Protein AF-A0AAT9HMK5-F1 (afdb_monomer_lite)

pLDDT: mean 86.01, std 12.28, range [41.69, 96.56]

Structure (mmCIF, N/CA/C/O backbone):
data_AF-A0AAT9HMK5-F1
#
_entry.id   AF-A0AAT9HMK5-F1
#
loop_
_atom_site.group_PDB
_atom_site.id
_atom_site.type_symbol
_atom_site.label_atom_id
_atom_site.lab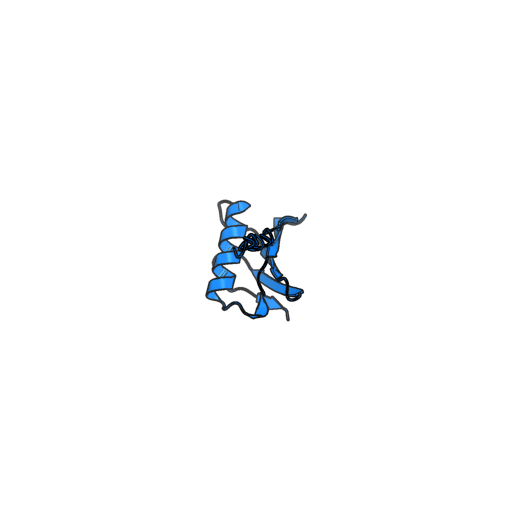el_alt_id
_atom_site.label_comp_id
_atom_site.label_asym_id
_atom_site.label_entity_id
_atom_site.label_seq_id
_atom_site.pdbx_PDB_ins_code
_atom_site.Cartn_x
_atom_site.Cartn_y
_atom_site.Cartn_z
_atom_site.occupancy
_atom_site.B_iso_or_equiv
_atom_site.auth_seq_id
_atom_site.auth_comp_id
_atom_site.auth_asym_id
_atom_site.auth_atom_id
_atom_site.pdbx_PDB_model_num
ATOM 1 N N . MET A 1 1 ? -6.400 28.933 46.200 1.00 41.69 1 MET A N 1
ATOM 2 C CA . MET A 1 1 ? -5.218 28.415 45.471 1.00 41.69 1 MET A CA 1
ATOM 3 C C . MET A 1 1 ? -5.560 27.041 44.893 1.00 41.69 1 MET A C 1
ATOM 5 O O . MET A 1 1 ? -5.655 26.094 45.659 1.00 41.69 1 MET A O 1
ATOM 9 N N . ARG A 1 2 ? -5.827 26.919 43.583 1.00 56.50 2 ARG A N 1
ATOM 10 C CA . ARG A 1 2 ? -6.056 25.620 42.916 1.00 56.50 2 ARG A CA 1
ATOM 11 C C . ARG A 1 2 ? -4.830 25.309 42.058 1.00 56.50 2 ARG A C 1
ATOM 13 O O . ARG A 1 2 ? -4.598 25.994 41.070 1.00 56.50 2 ARG A O 1
ATOM 20 N N . ARG A 1 3 ? -4.019 24.329 42.468 1.00 62.25 3 ARG A N 1
ATOM 21 C CA . ARG A 1 3 ? -2.907 23.816 41.656 1.00 62.25 3 ARG A CA 1
ATOM 22 C C . ARG A 1 3 ? -3.509 23.006 40.509 1.00 62.25 3 ARG A C 1
ATOM 24 O O . ARG A 1 3 ? -4.004 21.907 40.734 1.00 62.25 3 ARG A O 1
ATOM 31 N N . GLY A 1 4 ? -3.538 23.595 39.317 1.00 61.91 4 GLY A N 1
ATOM 32 C CA . GLY A 1 4 ? -3.855 22.874 38.090 1.00 61.91 4 GLY A CA 1
ATOM 33 C C . GLY A 1 4 ? -2.714 21.912 37.786 1.00 61.91 4 GLY A C 1
ATOM 34 O O . GLY A 1 4 ? -1.577 22.339 37.605 1.00 61.91 4 GLY A O 1
ATOM 35 N N . TRP A 1 5 ? -3.009 20.619 37.789 1.00 65.62 5 TRP A N 1
ATOM 36 C CA . TRP A 1 5 ? -2.066 19.587 37.387 1.00 65.62 5 TRP A CA 1
ATOM 37 C C . TRP A 1 5 ? -2.028 19.560 35.861 1.00 65.62 5 TRP A C 1
ATOM 39 O O . TRP A 1 5 ? -3.036 19.269 35.220 1.00 65.62 5 TRP A O 1
ATOM 49 N N . TYR A 1 6 ? -0.879 19.896 35.279 1.00 74.12 6 TYR A N 1
ATOM 50 C CA . TYR A 1 6 ? -0.621 19.646 33.867 1.00 74.12 6 TYR A CA 1
ATOM 51 C C . TYR A 1 6 ? -0.429 18.139 33.689 1.00 74.12 6 TYR A C 1
ATOM 53 O O . TYR A 1 6 ? 0.567 17.579 34.147 1.00 74.12 6 TYR A O 1
ATOM 61 N N . VAL A 1 7 ? -1.403 17.481 33.062 1.00 73.00 7 VAL A N 1
ATOM 62 C CA . VAL A 1 7 ? -1.247 16.105 32.588 1.00 73.00 7 VAL A CA 1
ATOM 63 C C . VAL A 1 7 ? -0.655 16.205 31.183 1.00 73.00 7 VAL A C 1
ATOM 65 O O . VAL A 1 7 ? -1.348 16.693 30.287 1.00 73.00 7 VAL A O 1
ATOM 68 N N . PRO A 1 8 ? 0.611 15.808 30.960 1.00 69.81 8 PRO A N 1
ATOM 69 C CA . PRO A 1 8 ? 1.145 15.759 29.609 1.00 69.81 8 PRO A CA 1
ATOM 70 C C . PRO A 1 8 ? 0.272 14.821 28.774 1.00 69.81 8 PRO A C 1
ATOM 72 O O . PRO A 1 8 ? -0.002 13.693 29.187 1.00 69.81 8 PRO A O 1
ATOM 75 N N . ALA A 1 9 ? -0.182 15.295 27.611 1.00 71.38 9 ALA A N 1
ATOM 76 C CA . ALA A 1 9 ? -0.883 14.447 26.658 1.00 71.38 9 ALA A CA 1
ATOM 77 C C . ALA A 1 9 ? -0.016 13.214 26.372 1.00 71.38 9 ALA A C 1
ATOM 79 O O . ALA A 1 9 ? 1.187 13.343 26.121 1.00 71.38 9 ALA A O 1
ATOM 80 N N . ALA A 1 10 ? -0.613 12.021 26.443 1.00 68.44 10 ALA A N 1
ATOM 81 C CA . ALA A 1 10 ? 0.073 10.800 26.051 1.00 68.44 10 ALA A CA 1
ATOM 82 C C . ALA A 1 10 ? 0.630 11.005 24.635 1.00 68.44 10 ALA A C 1
ATOM 84 O O . ALA A 1 10 ? -0.109 11.372 23.720 1.00 68.44 10 ALA A O 1
ATOM 85 N N . ARG A 1 11 ? 1.946 10.831 24.465 1.00 65.06 11 ARG A N 1
ATOM 86 C CA . ARG A 1 11 ? 2.566 10.886 23.136 1.00 65.06 11 ARG A CA 1
ATOM 87 C C . ARG A 1 11 ? 1.850 9.838 22.279 1.00 65.06 11 ARG A C 1
ATOM 89 O O . ARG A 1 11 ? 1.700 8.717 22.772 1.00 65.06 11 ARG A O 1
ATOM 96 N N . PRO A 1 12 ? 1.411 10.154 21.047 1.00 61.72 12 PRO A N 1
ATOM 97 C CA . PRO A 1 12 ? 0.882 9.125 20.167 1.00 61.72 12 PRO A CA 1
ATOM 98 C C . PRO A 1 12 ? 1.937 8.022 20.083 1.00 61.72 12 PRO A C 1
ATOM 100 O O . PRO A 1 12 ? 3.108 8.299 19.808 1.00 61.72 12 PRO A O 1
ATOM 103 N N . SER A 1 13 ? 1.554 6.793 20.421 1.00 63.09 13 SER A N 1
ATOM 104 C CA . SER A 1 13 ? 2.417 5.635 20.249 1.00 63.09 13 SER A CA 1
ATOM 105 C C . SER A 1 13 ? 2.658 5.496 18.751 1.00 63.09 13 SER A C 1
ATOM 107 O O . SER A 1 13 ? 1.802 5.023 18.010 1.00 63.09 13 SER A O 1
ATOM 109 N N . VAL A 1 14 ? 3.802 5.999 18.281 1.00 61.84 14 VAL A N 1
ATOM 110 C CA . VAL A 1 14 ? 4.186 5.901 16.874 1.00 61.84 14 VAL A CA 1
ATOM 111 C C . VAL A 1 14 ? 4.441 4.429 16.600 1.00 61.84 14 VAL A C 1
ATOM 113 O O . VAL A 1 14 ? 5.500 3.892 16.916 1.00 61.84 14 VAL A O 1
ATOM 116 N N . ARG A 1 15 ? 3.428 3.748 16.076 1.00 72.31 15 ARG A N 1
ATOM 117 C CA . ARG A 1 15 ? 3.558 2.378 15.608 1.00 72.31 15 ARG A CA 1
ATOM 118 C C . ARG A 1 15 ? 4.300 2.467 14.273 1.00 72.31 15 ARG A C 1
ATOM 120 O O . ARG A 1 15 ? 3.842 3.143 13.357 1.00 72.31 15 ARG A O 1
ATOM 127 N N . THR A 1 16 ? 5.513 1.928 14.224 1.00 78.62 16 THR A N 1
ATOM 128 C CA . THR A 1 16 ? 6.416 2.071 13.077 1.00 78.62 16 THR A CA 1
ATOM 129 C C . THR A 1 16 ? 6.031 1.113 11.955 1.00 78.62 16 THR A C 1
ATOM 131 O O . THR A 1 16 ? 5.461 0.053 12.206 1.00 78.62 16 THR A O 1
ATOM 134 N N . VAL A 1 17 ? 6.358 1.484 10.716 1.00 84.12 17 VAL A N 1
ATOM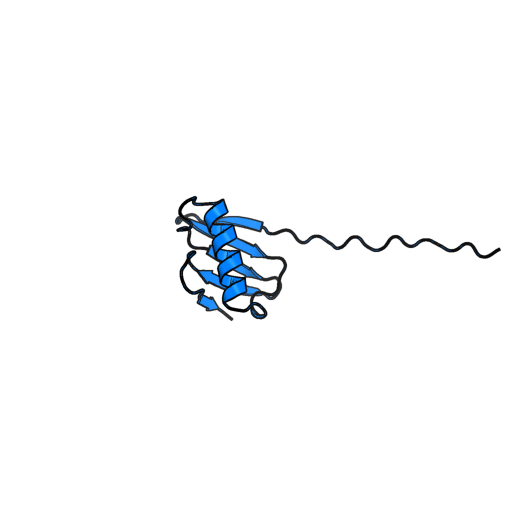 135 C CA . VAL A 1 17 ? 6.332 0.547 9.588 1.00 84.12 17 VAL A CA 1
ATOM 136 C C . VAL A 1 17 ? 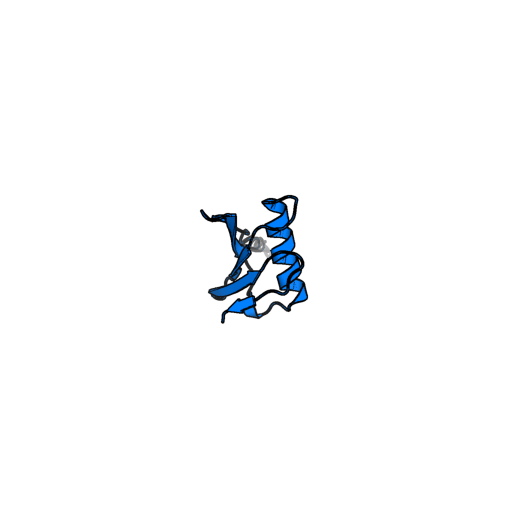7.545 -0.367 9.723 1.00 84.12 17 VAL A C 1
ATOM 138 O O . VAL A 1 17 ? 8.670 0.120 9.856 1.00 84.12 17 VAL A O 1
ATOM 141 N N . ARG A 1 18 ? 7.323 -1.679 9.709 1.00 87.06 18 ARG A N 1
ATOM 142 C CA . ARG A 1 18 ? 8.393 -2.678 9.619 1.00 87.06 18 ARG A CA 1
ATOM 143 C C . ARG A 1 18 ? 8.450 -3.165 8.184 1.00 87.06 18 ARG A C 1
ATOM 145 O O . ARG A 1 18 ? 7.406 -3.470 7.628 1.00 87.06 18 ARG A O 1
ATOM 152 N N . VAL A 1 19 ? 9.645 -3.224 7.607 1.00 86.44 19 VAL A N 1
ATOM 153 C CA . VAL A 1 19 ? 9.860 -3.692 6.235 1.00 86.44 19 VAL A CA 1
ATOM 154 C C . VAL A 1 19 ? 11.016 -4.684 6.241 1.00 86.44 19 VAL A C 1
ATOM 156 O O . VAL A 1 19 ? 12.092 -4.371 6.750 1.00 86.44 19 VAL A O 1
ATOM 159 N N . GLU A 1 20 ? 10.789 -5.876 5.704 1.00 88.12 20 GLU A N 1
ATOM 160 C CA . GLU A 1 20 ? 11.747 -6.979 5.694 1.00 88.12 20 GLU A CA 1
ATOM 161 C C . GLU A 1 20 ? 11.855 -7.578 4.284 1.00 88.12 20 GLU A C 1
ATOM 163 O O . GLU A 1 20 ? 10.871 -7.703 3.552 1.00 88.12 20 GLU A O 1
ATOM 168 N N . ALA A 1 21 ? 13.074 -7.946 3.882 1.00 83.50 21 ALA A N 1
ATOM 169 C CA . ALA A 1 21 ? 13.299 -8.634 2.615 1.00 83.50 21 ALA A CA 1
ATOM 170 C C . ALA A 1 21 ? 12.935 -10.121 2.749 1.00 83.50 21 ALA A C 1
ATOM 172 O O . ALA A 1 21 ? 13.421 -10.805 3.649 1.00 83.50 21 ALA A O 1
ATOM 173 N N . ALA A 1 22 ? 12.132 -10.639 1.821 1.00 77.94 22 ALA A N 1
ATOM 174 C CA . ALA A 1 22 ? 11.819 -12.059 1.720 1.00 77.94 22 ALA A CA 1
ATOM 175 C C . ALA A 1 22 ? 12.800 -12.768 0.771 1.00 77.94 22 ALA A C 1
ATOM 177 O O . ALA A 1 22 ? 13.214 -12.216 -0.251 1.00 77.94 22 ALA A O 1
ATOM 178 N N . GLY A 1 23 ? 13.125 -14.032 1.064 1.00 65.88 23 GLY A N 1
ATOM 179 C CA . GLY A 1 23 ? 14.151 -14.833 0.370 1.00 65.88 23 GLY A CA 1
ATOM 180 C C . GLY A 1 23 ? 13.934 -15.116 -1.129 1.00 65.88 23 GLY A C 1
ATOM 181 O O . GLY A 1 23 ? 14.734 -15.829 -1.722 1.00 65.88 23 GLY A O 1
ATOM 182 N N . ALA A 1 24 ? 12.891 -14.561 -1.754 1.00 71.94 24 ALA A N 1
ATOM 183 C CA . ALA A 1 24 ? 12.570 -14.707 -3.178 1.00 71.94 24 ALA A CA 1
ATOM 184 C C . ALA A 1 24 ? 12.488 -13.361 -3.937 1.00 71.94 24 ALA A C 1
ATOM 186 O O . ALA A 1 24 ? 11.853 -13.283 -4.985 1.00 71.94 24 ALA A O 1
ATOM 187 N N . GLY A 1 25 ? 13.083 -12.284 -3.405 1.00 73.25 25 GLY A N 1
ATOM 188 C CA . GLY A 1 25 ? 13.009 -10.944 -4.016 1.00 73.25 25 GLY A CA 1
ATOM 189 C C . GLY A 1 25 ? 11.683 -10.214 -3.763 1.00 73.25 25 GLY A C 1
ATOM 190 O O . GLY A 1 25 ? 11.386 -9.211 -4.412 1.00 73.25 25 GLY A O 1
ATOM 191 N N . GLY A 1 26 ? 10.883 -10.728 -2.826 1.00 86.19 26 GLY A N 1
ATOM 192 C CA . GLY A 1 26 ? 9.711 -10.048 -2.288 1.00 86.19 26 GLY A CA 1
ATOM 193 C C . GLY A 1 26 ? 10.060 -9.191 -1.072 1.00 86.19 26 GLY A C 1
ATOM 194 O O . GLY A 1 26 ? 11.126 -9.339 -0.475 1.00 86.19 26 GLY A O 1
ATOM 195 N N . VAL A 1 27 ? 9.144 -8.310 -0.693 1.00 93.62 27 VAL A N 1
ATOM 196 C CA . VAL A 1 27 ? 9.238 -7.449 0.486 1.00 93.62 27 VAL A CA 1
ATOM 197 C C . VAL A 1 27 ? 7.988 -7.655 1.322 1.00 93.62 27 VAL A C 1
ATOM 199 O O . VAL A 1 27 ? 6.874 -7.569 0.808 1.00 93.62 27 VAL A O 1
ATOM 202 N N . GLU A 1 28 ? 8.165 -7.918 2.606 1.00 94.69 28 GLU A N 1
ATOM 203 C CA . GLU A 1 28 ? 7.069 -7.985 3.564 1.00 94.69 28 GLU A CA 1
ATOM 204 C C . GLU A 1 28 ? 7.069 -6.719 4.407 1.00 94.69 28 GLU A C 1
ATOM 206 O O . GLU A 1 28 ? 8.126 -6.252 4.832 1.00 94.69 28 GLU A O 1
ATOM 211 N N . ALA A 1 29 ? 5.892 -6.135 4.618 1.00 94.50 29 ALA A N 1
ATOM 212 C CA . ALA A 1 29 ? 5.762 -4.941 5.428 1.00 94.50 29 ALA A CA 1
ATOM 213 C C . ALA A 1 29 ? 4.552 -4.992 6.358 1.00 94.50 29 ALA A C 1
ATOM 215 O O . ALA A 1 29 ? 3.416 -5.161 5.912 1.00 94.50 29 ALA A O 1
ATOM 216 N N . ASP A 1 30 ? 4.802 -4.747 7.642 1.00 95.12 30 ASP A N 1
ATOM 217 C CA . ASP A 1 30 ? 3.755 -4.529 8.633 1.00 95.12 30 ASP A CA 1
ATOM 218 C C . ASP A 1 30 ? 3.496 -3.029 8.753 1.00 95.12 30 ASP A C 1
ATOM 220 O O . ASP A 1 30 ? 4.401 -2.244 9.066 1.00 95.12 30 ASP A O 1
ATOM 224 N N . VAL A 1 31 ? 2.252 -2.621 8.503 1.00 93.31 31 VAL A N 1
ATOM 225 C CA . VAL A 1 31 ? 1.853 -1.212 8.495 1.00 93.31 31 VAL A CA 1
ATOM 226 C C . VAL A 1 31 ? 0.937 -0.886 9.676 1.00 93.31 31 VAL A C 1
ATOM 228 O O . VAL A 1 31 ? 0.058 -1.674 10.024 1.00 93.31 31 VAL A O 1
ATOM 231 N N . PRO A 1 32 ? 1.081 0.298 10.297 1.00 93.12 32 PRO A N 1
ATOM 232 C CA . PRO A 1 32 ? 0.301 0.707 11.465 1.00 93.12 32 PRO A CA 1
ATOM 233 C C . PRO A 1 32 ? -1.117 1.195 11.110 1.00 93.12 32 PRO A C 1
ATOM 235 O O . PRO A 1 32 ? -1.677 2.033 11.813 1.00 93.12 32 PRO A O 1
ATOM 238 N N . VAL A 1 33 ? -1.686 0.714 10.006 1.00 92.25 33 VAL A N 1
ATOM 239 C CA . VAL A 1 33 ? -3.001 1.106 9.486 1.00 92.25 33 VAL A CA 1
ATOM 240 C C . VAL A 1 33 ? -3.826 -0.140 9.178 1.00 92.25 33 VAL A C 1
ATOM 242 O O . VAL A 1 33 ? -3.267 -1.214 8.956 1.00 92.25 33 VAL A O 1
ATOM 245 N N . ALA A 1 34 ? -5.151 -0.004 9.207 1.00 94.94 34 ALA A N 1
ATOM 246 C CA . ALA A 1 34 ? -6.060 -1.074 8.812 1.00 94.94 34 ALA A CA 1
ATOM 247 C C . ALA A 1 34 ? -6.043 -1.197 7.285 1.00 94.94 34 ALA A C 1
ATOM 249 O O . ALA A 1 34 ? -6.457 -0.263 6.596 1.00 94.94 34 ALA A O 1
ATOM 250 N N . VAL A 1 35 ? -5.524 -2.308 6.762 1.00 96.12 35 VAL A N 1
ATOM 251 C CA . VAL A 1 35 ? -5.362 -2.510 5.315 1.00 96.12 35 VAL A CA 1
ATOM 252 C C . VAL A 1 35 ? -6.717 -2.656 4.627 1.00 96.12 35 VAL A C 1
ATOM 254 O O . VAL A 1 35 ? -6.869 -2.177 3.505 1.00 96.12 35 VAL A O 1
ATOM 257 N N . ASP A 1 36 ? -7.719 -3.233 5.294 1.00 94.81 36 ASP A N 1
ATOM 258 C CA . ASP A 1 36 ? -9.046 -3.422 4.700 1.00 94.81 36 ASP A CA 1
ATOM 259 C C . ASP A 1 36 ? -9.807 -2.103 4.478 1.00 94.81 36 ASP A C 1
ATOM 261 O O . ASP A 1 36 ? -10.656 -1.998 3.593 1.00 94.81 36 ASP A O 1
ATOM 265 N N . GLY A 1 37 ? -9.473 -1.066 5.252 1.00 93.38 37 GLY A N 1
ATOM 266 C CA . GLY A 1 37 ? -10.055 0.271 5.120 1.00 93.38 37 GLY A CA 1
ATOM 267 C C . GLY A 1 37 ? -9.426 1.130 4.019 1.00 93.38 37 GLY A C 1
ATOM 268 O O . GLY A 1 37 ? -9.879 2.253 3.798 1.00 93.38 37 GLY A O 1
ATOM 269 N N . LEU A 1 38 ? -8.372 0.646 3.355 1.00 95.62 38 LEU A N 1
ATOM 270 C CA . LEU A 1 38 ? -7.668 1.400 2.324 1.00 95.62 38 LEU A CA 1
ATOM 271 C C . LEU A 1 38 ? -8.279 1.159 0.948 1.00 95.62 38 LEU A C 1
ATOM 273 O O . LEU A 1 38 ? -8.487 0.026 0.515 1.00 95.62 38 LEU A O 1
ATOM 277 N N . ASP A 1 39 ? -8.499 2.248 0.219 1.00 95.75 39 ASP A N 1
ATOM 278 C CA . ASP A 1 39 ? -8.871 2.152 -1.182 1.00 95.75 39 ASP A CA 1
ATOM 279 C C . ASP A 1 39 ? -7.691 1.698 -2.060 1.00 95.75 39 ASP A C 1
ATOM 281 O O . ASP A 1 39 ? -6.524 1.623 -1.657 1.00 95.75 39 ASP A O 1
ATOM 285 N N . ARG A 1 40 ? -8.004 1.411 -3.323 1.00 93.75 40 ARG A N 1
ATOM 286 C CA . ARG A 1 40 ? -7.030 0.925 -4.302 1.00 93.75 40 ARG A CA 1
ATOM 287 C C . ARG A 1 40 ? -5.870 1.895 -4.535 1.00 93.75 40 ARG A C 1
ATOM 289 O O . ARG A 1 40 ? -4.755 1.455 -4.817 1.00 93.75 40 ARG A O 1
ATOM 296 N N . THR A 1 41 ? -6.125 3.198 -4.459 1.00 95.88 41 THR A N 1
ATOM 297 C CA . THR A 1 41 ? -5.111 4.232 -4.672 1.00 95.88 41 THR A CA 1
ATOM 298 C C . THR A 1 41 ? -4.151 4.266 -3.492 1.00 95.88 41 THR A C 1
ATOM 300 O O . THR A 1 41 ? -2.940 4.219 -3.702 1.00 95.88 41 THR A O 1
ATOM 303 N N . ALA A 1 42 ? -4.671 4.263 -2.265 1.00 96.06 42 ALA A N 1
ATOM 304 C CA . ALA A 1 42 ? -3.879 4.214 -1.043 1.00 96.06 42 ALA A CA 1
ATOM 305 C C . ALA A 1 42 ? -3.009 2.948 -0.981 1.00 96.06 42 ALA A C 1
ATOM 307 O O . ALA A 1 42 ? -1.806 3.039 -0.726 1.00 96.06 42 ALA A O 1
ATOM 308 N N . LEU A 1 43 ? -3.582 1.78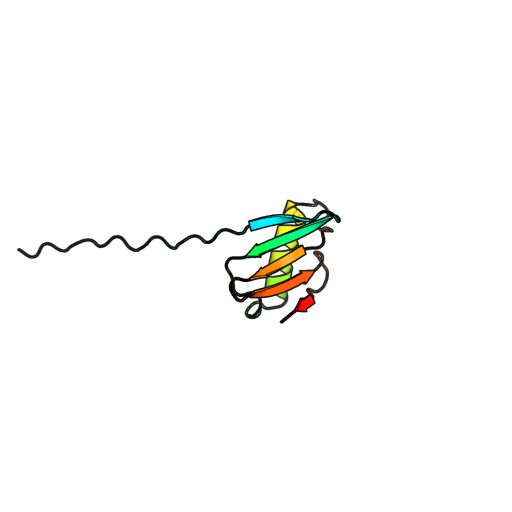3 -1.308 1.00 96.50 43 LEU A N 1
ATOM 309 C CA . LEU A 1 43 ? -2.833 0.525 -1.390 1.00 96.50 43 LEU A CA 1
ATOM 310 C C . LEU A 1 43 ? -1.700 0.599 -2.418 1.00 96.50 43 LEU A C 1
ATOM 312 O O . LEU A 1 43 ? -0.573 0.204 -2.123 1.00 96.50 43 LEU A O 1
ATOM 316 N N . ARG A 1 44 ? -1.967 1.148 -3.611 1.00 96.00 44 ARG A N 1
ATOM 317 C CA . ARG A 1 44 ? -0.944 1.306 -4.654 1.00 96.00 44 ARG A CA 1
ATOM 318 C C . ARG A 1 44 ? 0.200 2.209 -4.199 1.00 96.00 44 ARG A C 1
ATOM 320 O O . ARG A 1 44 ? 1.353 1.875 -4.454 1.00 96.00 44 ARG A O 1
ATOM 327 N N . GLN A 1 45 ? -0.101 3.323 -3.531 1.00 95.94 45 GLN A N 1
ATOM 328 C CA . GLN A 1 45 ? 0.930 4.238 -3.036 1.00 95.94 45 GLN A CA 1
ATOM 329 C C . GLN A 1 45 ? 1.832 3.557 -2.007 1.00 95.94 45 GLN A C 1
ATOM 331 O O . GLN A 1 45 ? 3.048 3.583 -2.169 1.00 95.94 45 GLN A O 1
ATOM 336 N N . LEU A 1 46 ? 1.252 2.871 -1.014 1.00 95.19 46 LEU A N 1
ATOM 337 C CA . LEU A 1 46 ? 2.028 2.134 -0.011 1.00 95.19 46 LEU A CA 1
ATOM 338 C C . LEU A 1 46 ? 2.927 1.071 -0.652 1.00 95.19 46 LEU A C 1
ATOM 340 O O . LEU A 1 46 ? 4.125 1.030 -0.371 1.00 95.19 46 LEU A O 1
ATOM 344 N N . ILE A 1 47 ? 2.368 0.258 -1.554 1.00 95.75 47 ILE A N 1
ATOM 345 C CA . ILE A 1 47 ? 3.118 -0.767 -2.293 1.00 95.75 47 ILE A CA 1
ATOM 346 C C . ILE A 1 47 ? 4.276 -0.134 -3.069 1.00 95.75 47 ILE A C 1
ATOM 348 O O . ILE A 1 47 ? 5.403 -0.608 -2.970 1.00 95.75 47 ILE A O 1
ATOM 352 N N . CYS A 1 48 ? 4.035 0.955 -3.801 1.00 95.94 48 CYS A N 1
ATOM 353 C CA . CYS A 1 48 ? 5.080 1.624 -4.570 1.00 95.94 48 CYS A CA 1
ATOM 354 C C . CYS A 1 48 ? 6.175 2.227 -3.686 1.00 95.94 48 CYS A C 1
ATOM 356 O O . CYS A 1 48 ? 7.354 2.039 -3.976 1.00 95.94 48 CYS A O 1
ATOM 358 N N . THR A 1 49 ? 5.820 2.911 -2.595 1.00 95.12 49 THR A N 1
ATOM 359 C CA . THR A 1 49 ? 6.803 3.484 -1.663 1.00 95.12 49 THR A CA 1
ATOM 360 C C . THR A 1 49 ? 7.719 2.407 -1.081 1.00 95.12 49 THR A C 1
ATOM 362 O O . THR A 1 49 ? 8.938 2.582 -1.046 1.00 95.12 49 THR A O 1
ATOM 365 N N . ILE A 1 50 ? 7.154 1.272 -0.666 1.00 94.12 50 ILE A N 1
ATOM 366 C CA . ILE A 1 50 ? 7.929 0.155 -0.118 1.00 94.12 50 ILE A CA 1
ATOM 367 C C . ILE A 1 50 ? 8.784 -0.497 -1.210 1.00 94.12 50 ILE A C 1
ATOM 369 O O . ILE A 1 50 ? 9.974 -0.718 -0.996 1.00 94.12 50 ILE A O 1
ATOM 373 N N . ALA A 1 51 ? 8.222 -0.733 -2.400 1.00 94.06 51 ALA A N 1
ATOM 374 C CA . ALA A 1 51 ? 8.955 -1.316 -3.521 1.00 94.06 51 ALA A CA 1
ATOM 375 C C . ALA A 1 51 ? 10.184 -0.476 -3.905 1.00 94.06 51 ALA A C 1
ATOM 377 O O . ALA A 1 51 ? 11.274 -1.028 -4.028 1.00 94.06 51 ALA A O 1
ATOM 378 N N . TYR A 1 52 ? 10.044 0.852 -4.011 1.00 93.06 52 TYR A N 1
ATOM 379 C CA . TYR A 1 52 ? 11.160 1.755 -4.327 1.00 93.06 52 TYR A CA 1
ATOM 380 C C . TYR A 1 52 ? 12.223 1.842 -3.230 1.00 93.06 52 TYR A C 1
ATOM 382 O O . TYR A 1 52 ? 13.368 2.185 -3.515 1.00 93.06 52 TYR A O 1
ATOM 390 N N . SER A 1 53 ? 11.868 1.506 -1.989 1.00 90.44 53 SER A N 1
ATOM 391 C CA . SER A 1 53 ? 12.830 1.442 -0.883 1.00 90.44 53 SER A CA 1
ATOM 392 C C . SER A 1 53 ? 13.762 0.223 -0.987 1.00 90.44 53 SER A C 1
ATOM 394 O O . SER A 1 53 ? 14.801 0.200 -0.334 1.00 90.44 53 SER A O 1
ATOM 396 N N . HIS A 1 54 ? 13.410 -0.776 -1.810 1.00 89.12 54 HIS A N 1
ATOM 397 C CA . HIS A 1 54 ? 14.160 -2.027 -1.990 1.00 89.12 54 HIS A CA 1
ATOM 398 C C . HIS A 1 54 ? 14.716 -2.225 -3.406 1.00 89.12 54 HIS A C 1
ATOM 400 O O . HIS A 1 54 ? 15.815 -2.749 -3.565 1.00 89.12 54 HIS A O 1
ATOM 406 N N . ASP A 1 55 ? 13.972 -1.823 -4.433 1.00 88.50 55 ASP A N 1
ATOM 407 C CA . ASP A 1 55 ? 14.380 -1.870 -5.836 1.00 88.50 55 ASP A CA 1
ATOM 408 C C . ASP A 1 55 ? 14.124 -0.506 -6.474 1.00 88.50 55 ASP A C 1
ATOM 410 O O . ASP A 1 55 ? 12.981 -0.064 -6.565 1.00 88.50 55 ASP A O 1
ATOM 414 N N . ALA A 1 56 ? 15.169 0.138 -6.996 1.00 88.94 56 ALA A N 1
ATOM 415 C CA . ALA A 1 56 ? 15.044 1.414 -7.701 1.00 88.94 56 ALA A CA 1
ATOM 416 C C . ALA A 1 56 ? 14.112 1.330 -8.928 1.00 88.94 56 ALA A C 1
ATOM 418 O O . ALA A 1 56 ? 13.574 2.345 -9.365 1.00 88.94 56 ALA A O 1
ATOM 419 N N . GLY A 1 57 ? 13.901 0.128 -9.479 1.00 88.25 57 GLY A N 1
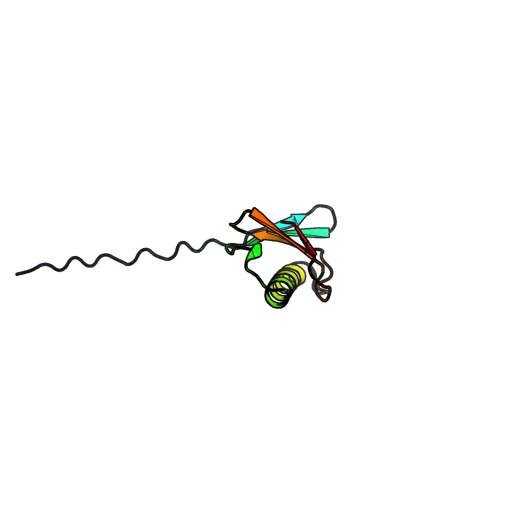ATOM 420 C CA . GLY A 1 57 ? 12.922 -0.124 -10.537 1.00 88.25 57 GLY A CA 1
ATOM 421 C C . GLY A 1 57 ? 11.475 -0.280 -10.056 1.00 88.25 57 GLY A C 1
ATOM 422 O O . GLY A 1 57 ? 10.580 -0.345 -10.896 1.00 88.25 57 GLY A O 1
ATOM 423 N N . GLY A 1 58 ? 11.229 -0.365 -8.745 1.00 88.62 58 GLY A N 1
ATOM 424 C CA . GLY A 1 58 ? 9.906 -0.595 -8.161 1.00 88.62 58 GLY A CA 1
ATOM 425 C C . GLY A 1 58 ? 9.314 -1.978 -8.466 1.00 88.62 58 GLY A C 1
ATOM 426 O O . GLY A 1 58 ? 8.104 -2.163 -8.346 1.00 88.62 58 GLY A O 1
ATOM 427 N N . ARG A 1 59 ? 10.124 -2.957 -8.890 1.00 90.81 59 ARG A N 1
ATOM 428 C CA . ARG A 1 59 ? 9.643 -4.270 -9.357 1.00 90.81 59 ARG A CA 1
ATOM 429 C C . ARG A 1 59 ? 9.546 -5.318 -8.252 1.00 90.81 59 ARG A C 1
ATOM 431 O O . ARG A 1 59 ? 9.036 -6.406 -8.509 1.00 90.81 59 ARG A O 1
ATOM 438 N N . ALA A 1 60 ? 10.021 -5.014 -7.045 1.00 91.94 60 ALA A N 1
ATOM 439 C CA . ALA A 1 60 ? 9.889 -5.910 -5.904 1.00 91.94 60 ALA A CA 1
ATOM 440 C C . ALA A 1 60 ? 8.404 -6.177 -5.595 1.00 91.94 60 ALA A C 1
ATOM 442 O O . ALA A 1 60 ? 7.598 -5.248 -5.511 1.00 91.94 60 ALA A O 1
ATOM 443 N N . ALA A 1 61 ? 8.041 -7.450 -5.428 1.00 94.44 61 ALA A N 1
ATOM 444 C CA . ALA A 1 61 ? 6.691 -7.827 -5.025 1.00 94.44 61 ALA A CA 1
ATOM 445 C C . ALA A 1 61 ? 6.505 -7.531 -3.535 1.00 94.44 61 ALA A C 1
ATOM 447 O O . ALA A 1 61 ? 7.233 -8.068 -2.705 1.00 94.44 61 ALA A O 1
ATOM 448 N N . VAL A 1 62 ? 5.530 -6.696 -3.192 1.00 95.81 62 VAL A N 1
ATOM 449 C CA . VAL A 1 62 ? 5.264 -6.282 -1.813 1.00 95.81 62 VAL A CA 1
ATOM 450 C C . VAL A 1 62 ? 4.079 -7.060 -1.258 1.00 95.81 62 VAL A C 1
ATOM 452 O O . VAL A 1 62 ? 3.063 -7.214 -1.937 1.00 95.81 62 VAL A O 1
ATOM 455 N N . ARG A 1 63 ? 4.189 -7.510 -0.008 1.00 96.56 63 ARG A N 1
ATOM 456 C CA . ARG A 1 63 ? 3.092 -8.017 0.819 1.00 96.56 63 ARG A CA 1
ATOM 457 C C . ARG A 1 63 ? 2.942 -7.122 2.046 1.00 96.56 63 ARG A C 1
ATOM 459 O O . ARG A 1 63 ? 3.863 -7.014 2.845 1.00 96.56 63 ARG A O 1
ATOM 466 N N . LEU A 1 64 ? 1.784 -6.489 2.177 1.00 96.06 64 LEU A N 1
ATOM 467 C CA . LEU A 1 64 ? 1.382 -5.670 3.313 1.00 96.06 64 LEU A CA 1
ATOM 468 C C . LEU A 1 64 ? 0.560 -6.500 4.295 1.00 96.06 64 LEU A C 1
ATOM 470 O O . LEU A 1 64 ? -0.335 -7.231 3.865 1.00 96.06 64 LEU A O 1
ATOM 474 N N . THR A 1 65 ? 0.797 -6.290 5.585 1.00 96.44 65 THR A N 1
ATOM 475 C CA . THR A 1 65 ? -0.055 -6.770 6.677 1.00 96.44 65 THR A CA 1
ATOM 476 C C . THR A 1 65 ? -0.461 -5.583 7.545 1.00 96.44 65 THR A C 1
ATOM 478 O O . THR A 1 65 ? 0.389 -4.835 8.033 1.00 96.44 65 THR A O 1
ATOM 481 N N . GLY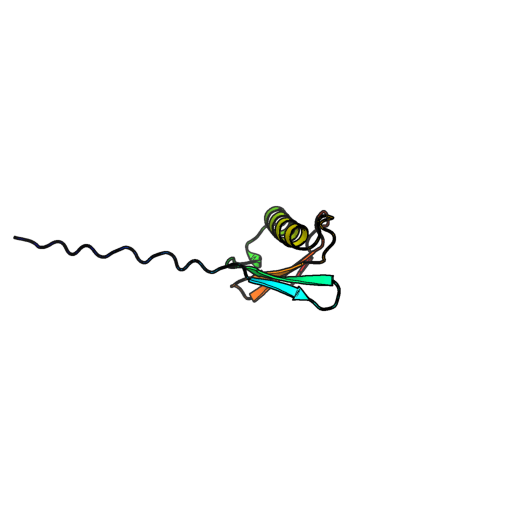 A 1 66 ? -1.766 -5.373 7.702 1.00 95.06 66 GLY A N 1
ATOM 482 C CA . GLY A 1 66 ? -2.314 -4.301 8.528 1.00 95.06 66 GLY A CA 1
ATOM 483 C C . GLY A 1 66 ? -2.453 -4.687 9.996 1.00 95.06 66 GLY A C 1
ATOM 484 O O . GLY A 1 66 ? -2.392 -5.858 10.373 1.00 95.06 66 GLY A O 1
ATOM 485 N N . VAL A 1 67 ? -2.708 -3.693 10.850 1.00 94.81 67 VAL A N 1
ATOM 486 C CA . VAL A 1 67 ? -3.014 -3.932 12.279 1.00 94.81 67 VAL A CA 1
ATOM 487 C C . VAL A 1 67 ? -4.353 -4.640 12.502 1.00 94.81 67 VAL A C 1
ATOM 489 O O . VAL A 1 67 ? -4.599 -5.149 13.591 1.00 94.81 67 VAL A O 1
ATOM 492 N N . ASP A 1 68 ? -5.206 -4.653 11.481 1.00 94.62 68 ASP A N 1
ATOM 493 C CA . ASP A 1 68 ? -6.467 -5.389 11.392 1.00 94.62 68 ASP A CA 1
ATOM 494 C C . ASP A 1 68 ? -6.275 -6.853 10.961 1.00 94.62 68 ASP A C 1
ATOM 496 O O . ASP A 1 68 ? -7.246 -7.599 10.882 1.00 94.62 68 ASP A O 1
ATOM 500 N N . GLY A 1 69 ? -5.035 -7.278 10.688 1.00 94.44 69 GLY A N 1
ATOM 501 C CA . GLY A 1 69 ? -4.709 -8.625 10.215 1.00 94.44 69 GLY A CA 1
ATOM 502 C C . GLY A 1 69 ? -5.010 -8.855 8.731 1.00 94.44 69 GLY A C 1
ATOM 503 O O . GLY A 1 69 ? -4.671 -9.916 8.207 1.00 94.44 69 GLY A O 1
ATOM 504 N N . ALA A 1 70 ? -5.598 -7.874 8.040 1.00 96.19 70 ALA A N 1
ATOM 505 C CA . ALA A 1 70 ? -5.830 -7.942 6.606 1.00 96.19 70 ALA A CA 1
ATOM 506 C C . ALA A 1 70 ? -4.507 -7.838 5.839 1.00 96.19 70 ALA A C 1
ATOM 508 O O . ALA A 1 70 ? -3.552 -7.191 6.286 1.00 96.19 70 ALA A O 1
ATOM 509 N N . SER A 1 71 ? -4.462 -8.458 4.658 1.00 96.56 71 SER A N 1
ATOM 510 C CA . SER A 1 71 ? -3.268 -8.438 3.818 1.00 96.56 71 SER A CA 1
ATOM 511 C C . SER A 1 71 ? -3.565 -8.018 2.385 1.00 96.56 71 SER A C 1
ATOM 513 O O . SER A 1 71 ? -4.606 -8.333 1.806 1.00 96.56 71 SER A O 1
ATOM 515 N N . ALA A 1 72 ? -2.618 -7.301 1.794 1.00 96.31 72 ALA A N 1
ATOM 516 C CA . ALA A 1 72 ? -2.659 -6.919 0.391 1.00 96.31 72 ALA A CA 1
ATOM 517 C C . ALA A 1 72 ? -1.289 -7.152 -0.234 1.00 96.31 72 ALA A C 1
ATOM 519 O O . ALA A 1 72 ? -0.265 -6.991 0.423 1.00 96.31 72 ALA A O 1
ATOM 520 N N . SER A 1 73 ? -1.247 -7.526 -1.503 1.00 95.44 73 SER A N 1
ATOM 521 C CA . SER A 1 73 ? 0.003 -7.693 -2.229 1.00 95.44 73 SER A CA 1
ATOM 522 C C . SER A 1 73 ? -0.043 -7.042 -3.598 1.00 95.44 73 SER A C 1
ATOM 524 O O . SER A 1 73 ? -1.104 -6.833 -4.182 1.00 95.44 73 SER A O 1
ATOM 526 N N . GLY A 1 74 ? 1.124 -6.704 -4.128 1.00 94.69 74 GLY A N 1
ATOM 527 C CA . GLY A 1 74 ? 1.225 -6.166 -5.474 1.00 94.69 74 GLY A CA 1
ATOM 528 C C . GLY A 1 74 ? 2.646 -5.813 -5.863 1.00 94.69 74 GLY A C 1
ATOM 529 O O . GLY A 1 74 ? 3.567 -5.834 -5.052 1.00 94.69 74 GLY A O 1
ATOM 530 N N . ILE A 1 75 ? 2.799 -5.478 -7.136 1.00 94.44 75 ILE A N 1
ATOM 531 C CA . ILE A 1 75 ? 4.013 -4.886 -7.696 1.00 94.44 75 ILE A CA 1
ATOM 532 C C . ILE A 1 75 ? 3.667 -3.436 -8.030 1.00 94.44 75 ILE A C 1
ATOM 534 O O . ILE A 1 75 ? 2.536 -3.154 -8.440 1.00 94.44 75 ILE A O 1
ATOM 538 N N . CYS A 1 76 ? 4.610 -2.510 -7.849 1.00 93.50 76 CYS A N 1
ATOM 539 C CA . CYS A 1 76 ? 4.354 -1.110 -8.169 1.00 93.50 76 CYS A CA 1
ATOM 540 C C . CYS A 1 76 ? 3.904 -0.944 -9.631 1.00 93.50 76 CYS A C 1
ATOM 542 O O . CYS A 1 76 ? 4.377 -1.632 -10.534 1.00 93.50 76 CYS A O 1
ATOM 544 N N . GLY A 1 77 ? 2.947 -0.043 -9.859 1.00 84.75 77 GLY A N 1
ATOM 545 C CA . GLY A 1 77 ? 2.340 0.182 -11.173 1.00 84.75 77 GLY A CA 1
ATOM 546 C C . GLY A 1 77 ? 1.268 -0.841 -11.561 1.00 84.75 77 GLY A C 1
ATOM 547 O O . GLY A 1 77 ? 0.431 -0.532 -12.406 1.00 84.75 77 GLY A O 1
ATOM 548 N N . LEU A 1 78 ? 1.207 -1.999 -10.896 1.00 88.88 78 LEU A N 1
ATOM 549 C CA . LEU A 1 78 ? 0.125 -2.965 -11.061 1.00 88.88 78 LEU A CA 1
ATOM 550 C C . LEU A 1 78 ? -0.988 -2.736 -10.042 1.00 88.88 78 LEU A C 1
ATOM 552 O O . LEU A 1 78 ? -0.839 -2.036 -9.038 1.00 88.88 78 LEU A O 1
ATOM 556 N N . ASP A 1 79 ? -2.141 -3.313 -10.344 1.00 87.19 79 ASP A N 1
ATOM 557 C CA . ASP A 1 79 ? -3.274 -3.310 -9.440 1.00 87.19 79 ASP A CA 1
ATOM 558 C C . ASP A 1 79 ? -3.018 -4.202 -8.211 1.00 87.19 79 ASP A C 1
ATOM 560 O O . ASP A 1 79 ? -2.644 -5.364 -8.382 1.00 87.19 79 ASP A O 1
ATOM 564 N N . PRO A 1 80 ? -3.252 -3.698 -6.983 1.00 84.62 80 PRO A N 1
ATOM 565 C CA . PRO A 1 80 ? -3.112 -4.500 -5.771 1.00 84.62 80 PRO A CA 1
ATOM 566 C C . PRO A 1 80 ? -4.129 -5.648 -5.709 1.00 84.62 80 PRO A C 1
ATOM 568 O O . PRO A 1 80 ? -5.304 -5.465 -6.040 1.00 84.62 80 PRO A O 1
ATOM 571 N N . ALA A 1 81 ? -3.688 -6.805 -5.221 1.00 88.25 81 ALA A N 1
ATOM 572 C CA . ALA A 1 81 ? -4.524 -7.934 -4.835 1.00 88.25 81 ALA A CA 1
ATOM 573 C C . ALA A 1 81 ? -4.778 -7.895 -3.322 1.00 88.25 81 ALA A C 1
ATOM 575 O O . ALA A 1 81 ? -3.847 -7.727 -2.539 1.00 88.25 81 ALA A O 1
ATOM 576 N N . VAL A 1 82 ? -6.028 -8.073 -2.899 1.00 84.81 82 VAL A N 1
ATOM 577 C CA . VAL A 1 82 ? -6.421 -8.029 -1.481 1.00 84.81 82 VAL A CA 1
ATOM 578 C C . VAL A 1 82 ? -6.850 -9.420 -1.032 1.00 84.81 82 VAL A C 1
ATOM 580 O O . VAL A 1 82 ? -7.592 -10.100 -1.744 1.00 84.81 82 VAL A O 1
ATOM 583 N N . ARG A 1 83 ? -6.385 -9.849 0.144 1.00 79.94 83 ARG A N 1
ATOM 584 C CA . ARG A 1 83 ? -6.838 -11.067 0.820 1.00 79.94 83 ARG A CA 1
ATOM 585 C C . ARG A 1 83 ? -7.418 -10.686 2.179 1.00 79.94 83 ARG A C 1
ATOM 587 O O . ARG A 1 83 ? -6.708 -10.133 3.021 1.00 79.94 83 ARG A O 1
ATOM 594 N N . ARG A 1 84 ? -8.710 -10.967 2.331 1.00 67.75 84 ARG A N 1
ATOM 595 C CA . ARG A 1 84 ? -9.499 -10.768 3.548 1.00 67.75 84 ARG A CA 1
ATOM 596 C C . ARG A 1 84 ? -9.654 -12.087 4.278 1.00 67.75 84 ARG A C 1
ATOM 598 O O . ARG A 1 84 ? -9.895 -13.092 3.571 1.00 67.75 84 ARG A O 1
#

Organism: NCBI:txid3074435

Sequence (84 aa):
MRRGWYVPAARPSVRTVRVEAAGAGGVEADVPVAVDGLDRTALRQLICTIAYSHDAGGRAAVRLTGVDGASASGICGLDPAVRR

Radius of gyration: 17.46 Å; chains: 1; bounding box: 25×43×57 Å

Secondary structure (DSSP, 8-state):
-------PPPPP---PPEEEEETTTEEEEE-SS-STT--HHHHHHHHHHHHHHH-TTS-SEEEEE-TTS-EEEE-TTSPPEEE-

Foldseek 3Di:
DDPDDDDPDDDPPPPDKDWDQDPPQAIEIEDAADPVPDDQVRVLVVLQVNLCVRDVVQQHKYWYAYPNRWIWIDGHPDTIDTDD